Protein AF-A0A6B3GBD1-F1 (afdb_monomer_lite)

Radius of gyration: 19.79 Å; chains: 1; bounding box: 45×41×55 Å

Foldseek 3Di:
DVLVVLLVVLVVLLVVLVCLVVVDDPPPPDVVVVVVVVVVVVVVVVCVVVVVVVCVVDVDCVSVVVVVVVVCVVCVVVCCVVCPCVVVDVVSVVVVVVCCCVVPVVVVVVLVVCVVPDDPVVSLLVVLCVLVVVVVCCCPVVVDDQDPSNVVSSVSNSVSSVSNSVSVVVPPPPPDD

pLDDT: mean 80.44, std 11.52, range [36.53, 94.12]

Structure (mmCIF, N/CA/C/O backbone):
data_AF-A0A6B3GBD1-F1
#
_entry.id   AF-A0A6B3GBD1-F1
#
loop_
_atom_site.group_PDB
_at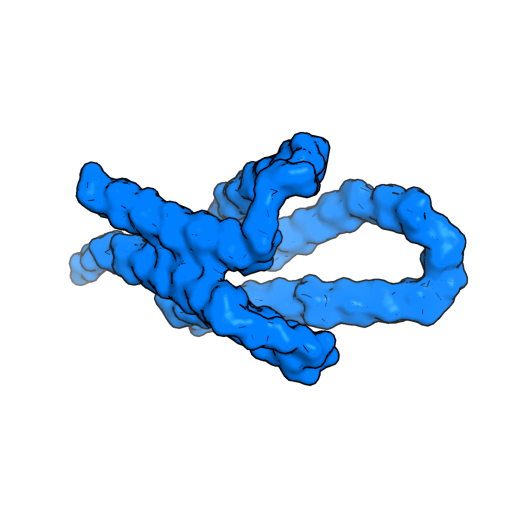om_site.id
_atom_site.type_symbol
_atom_site.label_atom_id
_atom_site.label_alt_id
_atom_site.label_comp_id
_atom_site.label_asym_id
_atom_site.label_entity_id
_atom_site.label_seq_id
_atom_site.pdbx_PDB_ins_code
_atom_site.Cartn_x
_atom_site.Cartn_y
_atom_site.Cartn_z
_atom_site.occupancy
_atom_site.B_iso_or_equiv
_atom_site.auth_seq_id
_atom_site.auth_comp_id
_atom_site.auth_asym_id
_atom_site.auth_atom_id
_atom_site.pdbx_PDB_model_num
ATOM 1 N N . ALA A 1 1 ? -22.304 15.255 13.772 1.00 56.84 1 ALA A N 1
ATOM 2 C CA . ALA A 1 1 ? -21.464 16.266 13.088 1.00 56.84 1 ALA A CA 1
ATOM 3 C C . ALA A 1 1 ? -19.999 16.236 13.551 1.00 56.84 1 ALA A C 1
ATOM 5 O O . ALA A 1 1 ? -19.139 15.974 12.722 1.00 56.84 1 ALA A O 1
ATOM 6 N N . SER A 1 2 ? -19.709 16.398 14.851 1.00 63.97 2 SER A N 1
ATOM 7 C CA . SER A 1 2 ? -18.332 16.495 15.390 1.00 63.97 2 SER A CA 1
ATOM 8 C C . SER A 1 2 ? -17.392 15.326 15.009 1.00 63.97 2 SER A C 1
ATOM 10 O O . SER A 1 2 ? -16.276 15.538 14.545 1.00 63.97 2 SER A O 1
ATOM 12 N N . ARG A 1 3 ? -17.881 14.074 15.038 1.00 66.56 3 ARG A N 1
ATOM 13 C CA . ARG A 1 3 ? -17.099 12.892 14.603 1.00 66.56 3 ARG A CA 1
ATOM 14 C C . ARG A 1 3 ? -16.832 12.823 13.090 1.00 66.56 3 ARG A C 1
ATOM 16 O O . ARG A 1 3 ? -15.906 12.155 12.650 1.00 66.56 3 ARG A O 1
ATOM 23 N N . ARG A 1 4 ? -17.647 13.496 12.274 1.00 74.69 4 ARG A N 1
ATOM 24 C CA . ARG A 1 4 ? -17.427 13.573 10.823 1.00 74.69 4 ARG A CA 1
ATOM 25 C C . ARG A 1 4 ? -16.312 14.577 10.523 1.00 74.69 4 ARG A C 1
ATOM 27 O O . ARG A 1 4 ? -15.468 14.289 9.687 1.00 74.69 4 ARG A O 1
ATOM 34 N N . LEU A 1 5 ? -16.262 15.679 11.280 1.00 81.62 5 LEU A N 1
ATOM 35 C CA . LEU A 1 5 ? -15.181 16.663 11.212 1.00 81.62 5 LEU A CA 1
ATOM 36 C C . LEU A 1 5 ? -13.825 16.072 11.611 1.00 81.62 5 LEU A C 1
ATOM 38 O O . LEU A 1 5 ? -12.859 16.273 10.887 1.00 81.62 5 LEU A O 1
ATOM 42 N N . ILE A 1 6 ? -13.745 15.308 12.710 1.00 85.12 6 ILE A N 1
ATOM 43 C CA . ILE A 1 6 ? -12.456 14.734 13.139 1.00 85.12 6 ILE A CA 1
ATOM 44 C C . ILE A 1 6 ? -11.904 13.729 12.118 1.00 85.12 6 ILE A C 1
ATOM 46 O O . ILE A 1 6 ? -10.704 13.683 11.884 1.00 85.12 6 ILE A O 1
ATOM 50 N N . ASN A 1 7 ? -12.770 12.961 11.451 1.00 81.19 7 ASN A N 1
ATOM 51 C CA . ASN A 1 7 ? -12.334 12.041 10.400 1.00 81.19 7 ASN A CA 1
ATOM 52 C C . ASN A 1 7 ? -11.849 12.788 9.149 1.00 81.19 7 ASN A C 1
ATOM 54 O O . ASN A 1 7 ? -10.884 12.353 8.529 1.00 81.19 7 ASN A O 1
ATOM 58 N N . VAL A 1 8 ? -12.482 13.914 8.801 1.00 86.31 8 VAL A N 1
ATOM 59 C CA . VAL A 1 8 ? -12.011 14.795 7.719 1.00 86.31 8 VAL A CA 1
ATOM 60 C C . VAL A 1 8 ? -10.670 15.428 8.083 1.00 86.31 8 VAL A C 1
ATOM 62 O O . VAL A 1 8 ? -9.788 15.484 7.235 1.00 86.31 8 VAL A O 1
ATOM 65 N N . LEU A 1 9 ? -10.481 15.830 9.343 1.00 89.62 9 LEU A N 1
ATOM 66 C CA . LEU A 1 9 ? -9.206 16.353 9.830 1.00 89.62 9 LEU A CA 1
ATOM 67 C C . LEU A 1 9 ? -8.085 15.316 9.684 1.00 89.62 9 LEU A C 1
ATOM 69 O O . LEU A 1 9 ? -7.036 15.631 9.132 1.00 89.62 9 LEU A O 1
ATOM 73 N N . TRP A 1 10 ? -8.315 14.073 10.121 1.00 88.00 10 TRP A N 1
ATOM 74 C CA . TRP A 1 10 ? -7.325 13.003 9.967 1.00 88.00 10 TRP A CA 1
ATOM 75 C C . TRP A 1 10 ? -7.045 12.673 8.499 1.00 88.00 10 TRP A C 1
ATOM 77 O O . TRP A 1 10 ? -5.888 12.503 8.129 1.00 88.00 10 TRP A O 1
ATOM 87 N N . ALA A 1 11 ? -8.073 12.642 7.648 1.00 85.81 11 ALA A N 1
ATOM 88 C CA . ALA A 1 11 ? -7.887 12.457 6.210 1.00 85.81 11 ALA A CA 1
ATOM 89 C C . ALA A 1 11 ? -7.066 13.599 5.585 1.00 85.81 11 ALA A C 1
ATOM 91 O O . ALA A 1 11 ? -6.177 13.341 4.778 1.00 85.81 11 ALA A O 1
ATOM 92 N N . GLY A 1 12 ? -7.315 14.846 5.997 1.00 90.25 12 GLY A N 1
ATOM 93 C CA . GLY A 1 12 ? -6.535 16.008 5.576 1.00 90.25 12 GLY A CA 1
ATOM 94 C C . GLY A 1 12 ? -5.077 15.926 6.028 1.00 90.25 12 GLY A C 1
ATOM 95 O O . GLY A 1 12 ? -4.179 16.186 5.236 1.00 90.25 12 GLY A O 1
ATOM 96 N N . LEU A 1 13 ? -4.825 15.491 7.264 1.00 89.81 13 LEU A N 1
ATOM 97 C CA . LEU A 1 13 ? -3.468 15.310 7.783 1.00 89.81 13 LEU A CA 1
ATOM 98 C C . LEU A 1 13 ? -2.693 14.237 7.003 1.00 89.81 13 LEU A C 1
ATOM 100 O O . LEU A 1 13 ? -1.536 14.450 6.645 1.00 89.81 13 LEU A O 1
ATOM 104 N N . ALA A 1 14 ? -3.345 13.112 6.695 1.00 86.81 14 ALA A N 1
ATOM 105 C CA . ALA A 1 14 ? -2.762 12.070 5.853 1.00 86.81 14 ALA A CA 1
ATOM 106 C C . ALA A 1 14 ? -2.465 12.592 4.439 1.00 86.81 14 ALA A C 1
ATOM 108 O O . ALA A 1 14 ? -1.386 12.332 3.913 1.00 86.81 14 ALA A O 1
ATOM 109 N N . LEU A 1 15 ? -3.381 13.369 3.850 1.00 87.19 15 LEU A N 1
ATOM 110 C CA . LEU A 1 15 ? -3.182 13.980 2.535 1.00 87.19 15 LEU A CA 1
ATOM 111 C C . LEU A 1 15 ? -1.963 14.908 2.523 1.00 87.19 15 LEU A C 1
ATOM 113 O O . LEU A 1 15 ? -1.156 14.827 1.603 1.00 87.19 15 LEU A O 1
ATOM 117 N N . VAL A 1 16 ? -1.793 15.744 3.551 1.00 88.50 16 VAL A N 1
ATOM 118 C CA . VAL A 1 16 ? -0.612 16.612 3.684 1.00 88.50 16 VAL A CA 1
ATOM 119 C C . VAL A 1 16 ? 0.670 15.781 3.747 1.00 88.50 16 VAL A C 1
ATOM 121 O O . VAL A 1 16 ? 1.617 16.085 3.028 1.00 88.50 16 VAL A O 1
ATOM 124 N N . GLY A 1 17 ? 0.693 14.707 4.543 1.00 85.88 17 GLY A N 1
ATOM 125 C CA . GLY A 1 17 ? 1.838 13.796 4.596 1.00 85.88 17 GLY A CA 1
ATOM 126 C C . GLY A 1 17 ? 2.166 13.177 3.231 1.00 85.88 17 GLY A C 1
ATOM 127 O O . GLY A 1 17 ? 3.316 13.207 2.806 1.00 85.88 17 GLY A O 1
ATOM 128 N N . VAL A 1 18 ? 1.162 12.693 2.495 1.00 86.00 18 VAL A N 1
ATOM 129 C CA . VAL A 1 18 ? 1.353 12.119 1.148 1.00 86.00 18 VAL A CA 1
ATOM 130 C C . VAL A 1 18 ? 1.870 13.159 0.148 1.00 86.00 18 VAL A C 1
ATOM 132 O O . VAL A 1 18 ? 2.756 12.854 -0.646 1.00 86.00 18 VAL A O 1
ATOM 135 N N . VAL A 1 19 ? 1.363 14.393 0.196 1.00 85.44 19 VAL A N 1
ATOM 136 C CA . VAL A 1 19 ? 1.836 15.485 -0.674 1.00 85.44 19 VAL A CA 1
ATOM 137 C C . VAL A 1 19 ? 3.296 15.835 -0.383 1.00 85.44 19 VAL A C 1
ATOM 139 O O . VAL A 1 19 ? 4.059 16.057 -1.320 1.00 85.44 19 VAL A O 1
ATOM 142 N N . LEU A 1 20 ? 3.698 15.847 0.892 1.00 85.00 20 LEU A N 1
ATOM 143 C CA . LEU A 1 20 ? 5.090 16.083 1.284 1.00 85.00 20 LEU A CA 1
ATOM 144 C C . LEU A 1 20 ? 6.025 14.978 0.767 1.00 85.00 20 LEU A C 1
ATOM 146 O O . LEU A 1 20 ? 7.085 15.293 0.234 1.00 85.00 20 LEU A O 1
ATOM 150 N N . LEU A 1 21 ? 5.600 13.712 0.846 1.00 81.88 21 LEU A N 1
ATOM 151 C CA . LEU A 1 21 ? 6.317 12.560 0.275 1.00 81.88 21 LEU A CA 1
ATOM 152 C C . LEU A 1 21 ? 6.475 12.646 -1.252 1.00 81.88 21 LEU A C 1
ATOM 154 O O . LEU A 1 21 ? 7.438 12.128 -1.806 1.00 81.88 21 LEU A O 1
ATOM 158 N N . GLY A 1 22 ? 5.546 13.311 -1.942 1.00 77.69 22 GLY A N 1
ATOM 159 C CA . GLY A 1 22 ? 5.616 13.532 -3.388 1.00 77.69 22 GLY A CA 1
ATOM 160 C C . GLY A 1 22 ? 6.698 14.524 -3.836 1.00 77.69 22 GLY A C 1
ATOM 161 O O . GLY A 1 22 ? 6.860 14.722 -5.037 1.00 77.69 22 GLY A O 1
ATOM 162 N N . GLY A 1 23 ? 7.418 15.170 -2.910 1.00 72.75 23 GLY A N 1
ATOM 163 C CA . GLY A 1 23 ? 8.551 16.054 -3.215 1.00 72.75 23 GLY A CA 1
ATOM 164 C C . GLY A 1 23 ? 8.188 17.478 -3.659 1.00 72.75 23 GLY A C 1
ATOM 165 O O . GLY A 1 23 ? 9.084 18.302 -3.812 1.00 72.75 23 GLY A O 1
ATOM 166 N N . GLY A 1 24 ? 6.895 17.795 -3.798 1.00 63.25 24 GLY A N 1
ATOM 167 C CA . GLY A 1 24 ? 6.394 19.129 -4.142 1.00 63.25 24 GLY A CA 1
ATOM 168 C C . GLY A 1 24 ? 6.623 19.541 -5.606 1.00 63.25 24 GLY A C 1
ATOM 169 O O . GLY A 1 24 ? 7.659 19.274 -6.202 1.00 63.25 24 GLY A O 1
ATOM 170 N N . GLY A 1 25 ? 5.634 20.228 -6.187 1.00 67.19 25 GLY A N 1
ATOM 171 C CA . GLY A 1 25 ? 5.695 20.769 -7.550 1.00 67.19 25 GLY A CA 1
ATOM 172 C C . GLY A 1 25 ? 4.586 20.227 -8.449 1.00 67.19 25 GLY A C 1
ATOM 173 O O . GLY A 1 25 ? 4.611 19.074 -8.870 1.00 67.19 25 GLY A O 1
ATOM 174 N N . PHE A 1 26 ? 3.616 21.082 -8.777 1.00 69.56 26 PHE A N 1
ATOM 175 C CA . PHE A 1 26 ? 2.583 20.768 -9.771 1.00 69.56 26 PHE A CA 1
ATOM 176 C C . PHE A 1 26 ? 3.059 21.022 -11.208 1.00 69.56 26 PHE A C 1
ATOM 178 O O . PHE A 1 26 ? 2.400 20.609 -12.156 1.00 69.56 26 PHE A O 1
ATOM 185 N N . ASP A 1 27 ? 4.233 21.635 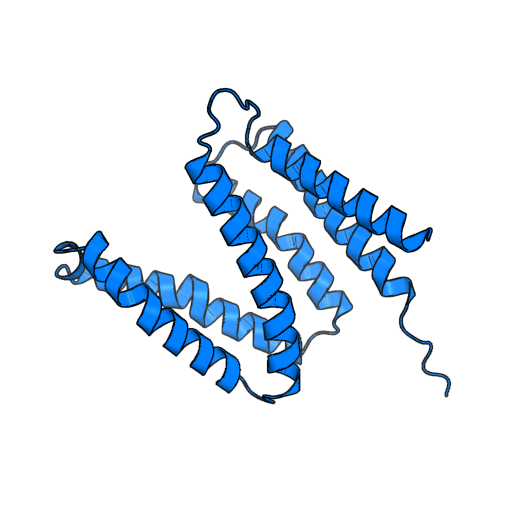-11.374 1.00 72.06 27 ASP A N 1
ATOM 186 C CA . ASP A 1 27 ? 4.789 22.014 -12.678 1.00 72.06 27 ASP A CA 1
ATOM 187 C C . ASP A 1 27 ? 5.169 20.804 -13.548 1.00 72.06 27 ASP A C 1
ATOM 189 O O . ASP A 1 27 ? 5.324 20.924 -14.760 1.00 72.06 27 ASP A O 1
ATOM 193 N N . ARG A 1 28 ? 5.304 19.618 -12.937 1.00 71.62 28 ARG A N 1
ATOM 194 C CA . ARG A 1 28 ? 5.576 18.336 -13.612 1.00 71.62 28 ARG A CA 1
ATOM 195 C C . ARG A 1 28 ? 4.391 17.369 -13.557 1.00 71.62 28 ARG A C 1
ATOM 197 O O . ARG A 1 28 ? 4.567 16.180 -13.820 1.00 71.62 28 ARG A O 1
ATOM 204 N N . LEU A 1 29 ? 3.208 17.849 -13.171 1.00 76.44 29 LEU A N 1
ATOM 205 C CA . LEU A 1 29 ? 2.035 17.001 -13.019 1.00 76.44 29 LEU A CA 1
ATOM 206 C C . LEU A 1 29 ? 1.482 16.629 -14.400 1.00 76.44 29 LEU A C 1
ATOM 208 O O . LEU A 1 29 ? 0.893 17.460 -15.086 1.00 76.44 29 LEU A O 1
ATOM 212 N N . ASP A 1 30 ? 1.658 15.373 -14.798 1.00 85.31 30 ASP A N 1
ATOM 213 C CA . ASP A 1 30 ? 1.005 14.828 -15.985 1.00 85.31 30 ASP A CA 1
ATOM 214 C C . ASP A 1 30 ? -0.488 14.569 -15.687 1.00 85.31 30 ASP A C 1
ATOM 216 O O . ASP A 1 30 ? -0.800 13.747 -14.814 1.00 85.31 30 ASP A O 1
ATOM 220 N N . PRO A 1 31 ? -1.430 15.229 -16.391 1.00 87.00 31 PRO A N 1
ATOM 221 C CA . PRO A 1 31 ? -2.862 15.024 -16.182 1.00 87.00 31 PRO A CA 1
ATOM 222 C C . PRO A 1 31 ? -3.302 13.572 -16.397 1.00 87.00 31 PRO A C 1
ATOM 224 O O . PRO A 1 31 ? -4.239 13.115 -15.738 1.00 87.00 31 PRO A O 1
ATOM 227 N N . VAL A 1 32 ? -2.630 12.835 -17.289 1.00 92.44 32 VAL A N 1
ATOM 228 C CA . VAL A 1 32 ? -2.947 11.427 -17.562 1.00 92.44 32 VAL A CA 1
ATOM 229 C C . VAL A 1 32 ? -2.533 10.556 -16.377 1.00 92.44 32 VAL A C 1
ATOM 231 O O . VAL A 1 32 ? -3.360 9.807 -15.850 1.00 92.44 32 VAL A O 1
ATOM 234 N N . GLY A 1 33 ? -1.300 10.706 -15.886 1.00 88.31 33 GLY A N 1
ATOM 235 C CA . GLY A 1 33 ? -0.846 10.064 -14.650 1.00 88.31 33 GLY A CA 1
ATOM 236 C C . GLY A 1 33 ? -1.725 10.397 -13.438 1.00 88.31 33 GLY A C 1
ATOM 237 O O . GLY A 1 33 ? -2.076 9.502 -12.666 1.00 88.31 33 GLY A O 1
ATOM 238 N N . ALA A 1 34 ? -2.163 11.653 -13.300 1.00 87.69 34 ALA A N 1
ATOM 239 C CA . ALA A 1 34 ? -3.083 12.062 -12.237 1.00 87.69 34 ALA A CA 1
ATOM 240 C C . ALA A 1 34 ? -4.452 11.364 -12.350 1.00 87.69 34 ALA A C 1
ATOM 242 O O . ALA A 1 34 ? -4.984 10.885 -11.345 1.00 87.69 34 ALA A O 1
ATOM 243 N N . ALA A 1 35 ? -5.004 11.244 -13.563 1.00 92.38 35 ALA A N 1
ATOM 244 C CA . ALA A 1 35 ? -6.242 10.503 -13.801 1.00 92.38 35 ALA A CA 1
ATOM 245 C C . ALA A 1 35 ? -6.093 9.012 -13.448 1.00 92.38 35 ALA A C 1
ATOM 247 O O . ALA A 1 35 ? -6.978 8.448 -12.799 1.00 92.38 35 ALA A O 1
ATOM 248 N N . PHE A 1 36 ? -4.961 8.387 -13.792 1.00 91.38 36 PHE A N 1
ATOM 249 C CA . PHE A 1 36 ? -4.664 7.007 -13.394 1.00 91.38 36 PHE A CA 1
ATOM 250 C C . PHE A 1 36 ? -4.523 6.850 -11.878 1.00 91.38 36 PHE A C 1
ATOM 252 O O . PHE A 1 36 ? -5.081 5.905 -11.322 1.00 91.38 36 PHE A O 1
ATOM 259 N N . ALA A 1 37 ? -3.848 7.774 -11.191 1.00 87.56 37 ALA A N 1
ATOM 260 C CA . ALA A 1 37 ? -3.706 7.739 -9.735 1.00 87.56 37 ALA A CA 1
ATOM 261 C C . ALA A 1 37 ? -5.065 7.864 -9.022 1.00 87.56 37 ALA A C 1
ATOM 263 O O . ALA A 1 37 ? -5.363 7.100 -8.099 1.00 87.56 37 ALA A O 1
ATOM 264 N N . LEU A 1 38 ? -5.929 8.775 -9.486 1.00 90.44 38 LEU A N 1
ATOM 265 C CA . LEU A 1 38 ? -7.299 8.911 -8.981 1.00 90.44 38 LEU A CA 1
ATOM 266 C C . LEU A 1 38 ? -8.138 7.659 -9.270 1.00 90.44 38 LEU A C 1
ATOM 268 O O . LEU A 1 38 ? -8.863 7.190 -8.391 1.00 90.44 38 LEU A O 1
ATOM 272 N N . GLY A 1 39 ? -8.011 7.088 -10.471 1.00 94.12 39 GLY A N 1
ATOM 273 C CA . GLY A 1 39 ? -8.664 5.833 -10.846 1.00 94.12 39 GLY A CA 1
ATOM 274 C C . GLY A 1 39 ? -8.221 4.658 -9.973 1.00 94.12 39 GLY A C 1
ATOM 275 O O . GLY A 1 39 ? -9.065 3.906 -9.481 1.00 94.12 39 GLY A O 1
ATOM 276 N N . ALA A 1 40 ? -6.919 4.541 -9.704 1.00 90.56 40 ALA A N 1
ATOM 277 C CA . ALA A 1 40 ? -6.359 3.540 -8.803 1.00 90.56 40 ALA A CA 1
ATOM 278 C C . ALA A 1 40 ? -6.910 3.705 -7.380 1.00 90.56 40 ALA A C 1
ATOM 280 O O . ALA A 1 40 ? -7.376 2.730 -6.792 1.00 90.56 40 ALA A O 1
ATOM 281 N N . GLY A 1 41 ? -6.954 4.935 -6.856 1.00 86.88 41 GLY A N 1
ATOM 282 C CA . GLY A 1 41 ? -7.551 5.231 -5.551 1.00 86.88 41 GLY A CA 1
ATOM 283 C C . GLY A 1 41 ? -9.043 4.881 -5.477 1.00 86.88 41 GLY A C 1
ATOM 284 O O . GLY A 1 41 ? -9.493 4.273 -4.502 1.00 86.88 41 GLY A O 1
ATOM 285 N N . ALA A 1 42 ? -9.811 5.194 -6.524 1.00 91.94 42 ALA A N 1
ATOM 286 C CA . ALA A 1 42 ? -11.227 4.842 -6.614 1.00 91.94 42 ALA A CA 1
ATOM 287 C C . ALA A 1 42 ? -11.444 3.320 -6.659 1.00 91.94 42 ALA A C 1
ATOM 289 O O . ALA A 1 42 ? -12.316 2.803 -5.955 1.00 91.94 42 ALA A O 1
ATOM 290 N N . MET A 1 43 ? -10.629 2.591 -7.430 1.00 92.12 43 MET A N 1
ATOM 291 C CA . MET A 1 43 ? -10.661 1.126 -7.455 1.00 92.12 43 MET A CA 1
ATOM 292 C C . MET A 1 43 ? -10.274 0.520 -6.110 1.00 92.12 43 MET A C 1
ATOM 294 O O . MET A 1 43 ? -10.920 -0.428 -5.671 1.00 92.12 43 MET A O 1
ATOM 298 N N . TRP A 1 44 ? -9.294 1.094 -5.411 1.00 87.56 44 TRP A N 1
ATOM 299 C CA . TRP A 1 44 ? -8.916 0.654 -4.067 1.00 87.56 44 TRP A CA 1
ATOM 300 C C . TRP A 1 44 ? -10.068 0.834 -3.068 1.00 87.56 44 TRP A C 1
ATOM 302 O O . TRP A 1 44 ? -10.392 -0.075 -2.304 1.00 87.56 44 TRP A O 1
ATOM 312 N N . ALA A 1 45 ? -10.756 1.978 -3.109 1.00 83.62 45 ALA A N 1
ATOM 313 C CA . ALA A 1 45 ? -11.936 2.218 -2.280 1.00 83.62 45 ALA A CA 1
ATOM 314 C C . ALA A 1 45 ? -13.079 1.240 -2.607 1.00 83.62 45 ALA A C 1
ATOM 316 O O . ALA A 1 45 ? -13.704 0.687 -1.695 1.00 83.62 45 ALA A O 1
ATOM 317 N N . ALA A 1 46 ? -13.330 0.986 -3.895 1.00 87.00 46 ALA A N 1
ATOM 318 C CA . ALA A 1 46 ? -14.304 -0.008 -4.336 1.00 87.00 46 ALA A CA 1
ATOM 319 C C . ALA A 1 46 ? -13.927 -1.416 -3.845 1.00 87.00 46 ALA A C 1
ATOM 321 O O . ALA A 1 46 ? -14.781 -2.119 -3.301 1.00 87.00 46 ALA A O 1
ATOM 322 N N . TYR A 1 47 ? -12.649 -1.793 -3.954 1.00 82.00 47 TYR A N 1
ATOM 323 C CA . TYR A 1 47 ? -12.108 -3.050 -3.442 1.00 82.00 47 TYR A CA 1
ATOM 324 C C . TYR A 1 47 ? -12.371 -3.209 -1.943 1.00 82.00 47 TYR A C 1
ATOM 326 O O . TYR A 1 47 ? -12.915 -4.238 -1.554 1.00 82.00 47 TYR A O 1
ATOM 334 N N . ILE A 1 48 ? -12.100 -2.199 -1.105 1.00 78.19 48 ILE A N 1
ATOM 335 C CA . ILE A 1 48 ? -12.393 -2.269 0.341 1.00 78.19 48 ILE A CA 1
ATOM 336 C C . ILE A 1 48 ? -13.882 -2.562 0.584 1.00 78.19 48 ILE A C 1
ATOM 338 O O . ILE A 1 48 ? -14.230 -3.447 1.371 1.00 78.19 48 ILE A O 1
ATOM 342 N N . VAL A 1 49 ? -14.777 -1.825 -0.085 1.00 79.88 49 VAL A N 1
ATOM 343 C CA . VAL A 1 49 ? -16.230 -1.958 0.114 1.00 79.88 49 VAL A CA 1
ATOM 344 C C . VAL A 1 49 ? -16.730 -3.324 -0.354 1.00 79.88 49 VAL A C 1
ATOM 346 O O . VAL A 1 49 ? -17.528 -3.957 0.345 1.00 79.88 49 VAL A O 1
ATOM 349 N N . PHE A 1 50 ? -16.282 -3.791 -1.519 1.00 79.56 50 PHE A N 1
ATOM 350 C CA . PHE A 1 50 ? -16.677 -5.093 -2.047 1.00 79.56 50 PHE A CA 1
ATOM 351 C C . PHE A 1 50 ? -16.055 -6.242 -1.255 1.00 79.56 50 PHE A C 1
ATOM 353 O O . PHE A 1 50 ? -16.777 -7.170 -0.903 1.00 79.56 50 PHE A O 1
ATOM 360 N N . SER A 1 51 ? -14.780 -6.151 -0.879 1.00 68.81 51 SER A N 1
ATOM 361 C CA . SER A 1 51 ? -14.088 -7.148 -0.054 1.00 68.81 51 SER A CA 1
ATOM 362 C C . SER A 1 51 ? -14.779 -7.329 1.301 1.00 68.81 51 SER A C 1
ATOM 364 O O . SER A 1 51 ? -15.086 -8.455 1.695 1.00 68.81 51 SER A O 1
ATOM 366 N N . ALA A 1 52 ? -15.191 -6.235 1.956 1.00 70.56 52 ALA A N 1
ATOM 367 C CA . ALA A 1 52 ? -15.975 -6.302 3.191 1.00 70.56 52 ALA A CA 1
ATOM 368 C C . ALA A 1 52 ? -17.341 -7.001 3.014 1.00 70.56 52 ALA A C 1
ATOM 370 O O . ALA A 1 52 ? -17.834 -7.653 3.937 1.00 70.56 52 ALA A O 1
ATOM 371 N N . ARG A 1 53 ? -17.975 -6.884 1.838 1.00 72.88 53 ARG A N 1
ATOM 372 C CA . ARG A 1 53 ? -19.236 -7.585 1.521 1.00 72.88 53 ARG A CA 1
ATOM 373 C C . ARG A 1 53 ? -18.998 -9.064 1.216 1.00 72.88 53 ARG A C 1
ATOM 375 O O . ARG A 1 53 ? -19.754 -9.905 1.702 1.00 72.88 53 ARG A O 1
ATOM 382 N N . THR A 1 54 ? -17.955 -9.376 0.454 1.00 70.75 54 THR A N 1
ATOM 383 C CA . THR A 1 54 ? -17.564 -10.739 0.071 1.00 70.75 54 THR A CA 1
ATOM 384 C C . THR A 1 54 ? -17.116 -11.548 1.289 1.00 70.75 54 THR A C 1
ATOM 386 O O . THR A 1 54 ? -17.578 -12.673 1.463 1.00 70.75 54 THR A O 1
ATOM 389 N N . GLY A 1 55 ? -16.342 -10.957 2.206 1.00 64.50 55 GLY A N 1
ATOM 390 C CA . GLY A 1 55 ? -15.904 -11.609 3.448 1.00 64.50 55 GLY A CA 1
ATOM 391 C C . GLY A 1 55 ? -17.040 -11.979 4.414 1.00 64.50 55 GLY A C 1
ATOM 392 O O . GLY A 1 55 ? -16.871 -12.847 5.261 1.00 64.50 55 GLY A O 1
ATOM 393 N N . ARG A 1 56 ? -18.231 -11.375 4.274 1.00 66.62 56 ARG A N 1
ATOM 394 C CA . ARG A 1 56 ? -19.442 -11.786 5.016 1.00 66.62 56 ARG A CA 1
ATOM 395 C C . ARG A 1 56 ? -20.186 -12.952 4.363 1.00 66.62 56 ARG A C 1
ATOM 397 O O . ARG A 1 56 ? -21.053 -13.540 5.003 1.00 66.62 56 ARG A O 1
ATOM 404 N N . ARG A 1 57 ? -19.914 -13.226 3.085 1.00 68.31 57 ARG A N 1
ATOM 405 C CA . ARG A 1 57 ? -20.642 -14.187 2.243 1.00 68.31 57 ARG A CA 1
ATOM 406 C C . ARG A 1 57 ? -19.845 -15.470 1.997 1.00 68.31 57 ARG A C 1
ATOM 408 O O . ARG A 1 57 ? -20.456 -16.516 1.823 1.00 68.31 57 ARG A O 1
ATOM 415 N N . PHE A 1 58 ? -18.515 -15.391 2.032 1.00 66.19 58 PHE A N 1
ATOM 416 C CA . PHE A 1 58 ? -17.602 -16.526 1.906 1.00 66.19 58 PHE A CA 1
ATOM 417 C C . PHE A 1 58 ? -16.870 -16.767 3.240 1.00 66.19 58 PHE A C 1
ATOM 419 O O . PHE A 1 58 ? -16.095 -15.911 3.661 1.00 66.19 58 PHE A O 1
ATOM 426 N N . PRO A 1 59 ? -17.092 -17.909 3.922 1.00 59.50 59 PRO A N 1
ATOM 427 C CA . PRO A 1 59 ? -16.459 -18.219 5.214 1.00 59.50 59 PRO A CA 1
ATOM 428 C C . PRO A 1 59 ? -14.944 -18.512 5.151 1.00 59.50 59 PRO A C 1
ATOM 430 O O . PRO A 1 59 ? -14.282 -18.590 6.190 1.00 59.50 59 PRO A O 1
ATOM 433 N N . GLN A 1 60 ? -14.399 -18.741 3.952 1.00 64.19 60 GLN A N 1
ATOM 434 C CA . GLN A 1 60 ? -13.054 -19.273 3.700 1.00 64.19 60 GLN A CA 1
ATOM 435 C C . GLN A 1 60 ? -12.287 -18.438 2.659 1.00 64.19 60 GLN A C 1
ATOM 437 O O . GLN A 1 60 ? -12.828 -17.511 2.056 1.00 64.19 60 GLN A O 1
ATOM 442 N N . ALA A 1 61 ? -11.011 -18.785 2.448 1.00 65.19 61 ALA A N 1
ATOM 443 C CA . ALA A 1 61 ? -10.110 -18.139 1.489 1.00 65.19 61 ALA A CA 1
ATOM 444 C C . ALA A 1 61 ? -10.549 -18.284 0.015 1.00 65.19 61 ALA A C 1
ATOM 446 O O . ALA A 1 61 ? -9.949 -17.666 -0.859 1.00 65.19 61 ALA A O 1
ATOM 447 N N . ASP A 1 62 ? -11.611 -19.041 -0.263 1.00 72.06 62 ASP A N 1
ATOM 448 C CA . ASP A 1 62 ? -12.151 -19.290 -1.603 1.00 72.06 62 ASP A CA 1
ATOM 449 C C . ASP A 1 62 ? -12.512 -17.996 -2.344 1.00 72.06 62 ASP A C 1
ATOM 451 O O . ASP A 1 62 ? -12.278 -17.876 -3.545 1.00 72.06 62 ASP A O 1
ATOM 455 N N . GLY A 1 63 ? -13.016 -16.988 -1.619 1.00 73.88 63 GLY A N 1
ATOM 456 C CA . GLY A 1 63 ? -13.299 -15.670 -2.193 1.00 73.88 63 GLY A CA 1
ATOM 457 C C . GLY A 1 63 ? -12.035 -14.941 -2.663 1.00 73.88 63 GLY A C 1
ATOM 458 O O . GLY A 1 63 ? -12.049 -14.308 -3.717 1.00 73.88 63 GLY A O 1
ATOM 459 N N . LEU A 1 64 ? -10.930 -15.070 -1.918 1.00 73.31 64 LEU A N 1
ATOM 460 C CA . LEU A 1 64 ? -9.632 -14.516 -2.311 1.00 73.31 64 LEU A CA 1
ATOM 461 C C . LEU A 1 64 ? -9.033 -15.316 -3.471 1.00 73.31 64 LEU A C 1
ATOM 463 O O . LEU A 1 64 ? -8.552 -14.718 -4.425 1.00 73.31 64 LEU A O 1
ATOM 467 N N . ALA A 1 65 ? -9.107 -16.648 -3.431 1.00 80.81 65 ALA A N 1
ATOM 468 C CA . ALA A 1 65 ? -8.617 -17.503 -4.510 1.00 80.81 65 ALA A CA 1
ATOM 469 C C . ALA A 1 65 ? -9.308 -17.179 -5.845 1.00 80.81 65 ALA A C 1
ATOM 471 O O . ALA A 1 65 ? -8.635 -16.985 -6.856 1.00 80.81 65 ALA A O 1
ATOM 472 N N . LEU A 1 66 ? -10.637 -17.027 -5.842 1.00 83.31 66 LEU A N 1
ATOM 473 C CA . LEU A 1 66 ? -11.387 -16.631 -7.034 1.00 83.31 66 LEU A CA 1
ATOM 474 C C . LEU A 1 66 ? -10.991 -15.228 -7.517 1.00 83.31 66 LEU A C 1
ATOM 476 O O . LEU A 1 66 ? -10.782 -15.032 -8.714 1.00 83.31 66 LEU A O 1
ATOM 480 N N . ALA A 1 67 ? -10.850 -14.265 -6.602 1.00 81.56 67 ALA A N 1
ATOM 481 C CA . ALA A 1 67 ? -10.400 -12.918 -6.947 1.00 81.56 67 ALA A CA 1
ATOM 482 C C . ALA A 1 67 ? -8.998 -12.927 -7.579 1.00 81.56 67 ALA A C 1
ATOM 484 O O . ALA A 1 67 ? -8.778 -12.240 -8.574 1.00 81.56 67 ALA A O 1
ATOM 485 N N . MET A 1 68 ? -8.081 -13.751 -7.063 1.00 83.12 68 MET A N 1
ATOM 486 C CA . MET A 1 68 ? -6.735 -13.925 -7.612 1.00 83.12 68 MET A CA 1
ATOM 487 C C . MET A 1 68 ? -6.756 -14.564 -9.003 1.00 83.12 68 MET A C 1
ATOM 489 O O . MET A 1 68 ? -6.000 -14.134 -9.868 1.00 83.12 68 MET A O 1
ATOM 493 N N . VAL A 1 69 ? -7.639 -15.538 -9.255 1.00 88.38 69 VAL A N 1
ATOM 494 C CA . VAL A 1 69 ? -7.816 -16.125 -10.596 1.00 88.38 69 VAL A CA 1
ATOM 495 C C . VAL A 1 69 ? -8.324 -15.077 -11.581 1.00 88.38 69 VAL A C 1
ATOM 497 O O . VAL A 1 69 ? -7.766 -14.939 -12.666 1.00 88.38 69 VAL A O 1
ATOM 500 N N . VAL A 1 70 ? -9.347 -14.306 -11.206 1.00 89.75 70 VAL A N 1
ATOM 501 C CA . VAL A 1 70 ? -9.874 -13.233 -12.062 1.00 89.75 70 VAL A CA 1
ATOM 502 C C . VAL A 1 70 ? -8.796 -12.179 -12.325 1.00 89.75 70 VAL A C 1
ATOM 504 O O . VAL A 1 70 ? -8.583 -11.800 -13.475 1.00 89.75 70 VAL A O 1
ATOM 507 N N . ALA A 1 71 ? -8.067 -11.750 -11.291 1.00 87.19 71 ALA A N 1
ATOM 508 C CA . ALA A 1 71 ? -6.962 -10.808 -11.432 1.00 87.19 71 ALA A CA 1
ATOM 509 C C . ALA A 1 71 ? -5.868 -11.350 -12.361 1.00 87.19 71 ALA A C 1
ATOM 511 O O . ALA A 1 71 ? -5.415 -10.626 -13.246 1.00 87.19 71 ALA A O 1
ATOM 512 N N . ALA A 1 72 ? -5.483 -12.620 -12.217 1.00 88.38 72 ALA A N 1
ATOM 513 C CA . ALA A 1 72 ? -4.515 -13.274 -13.091 1.00 88.38 72 ALA A CA 1
ATOM 514 C C . ALA A 1 72 ? -5.001 -13.298 -14.544 1.00 88.38 72 ALA A C 1
ATOM 516 O O . ALA A 1 72 ? -4.274 -12.867 -15.427 1.00 88.38 72 ALA A O 1
ATOM 517 N N . VAL A 1 73 ? -6.240 -13.717 -14.811 1.00 93.44 73 VAL A N 1
ATOM 518 C CA . VAL A 1 73 ? -6.787 -13.770 -16.180 1.00 93.44 73 VAL A CA 1
ATOM 519 C C . VAL A 1 73 ? -6.840 -12.385 -16.831 1.00 93.44 73 VAL A C 1
ATOM 521 O O . VAL A 1 73 ? -6.566 -12.264 -18.022 1.00 93.44 73 VAL A O 1
ATOM 524 N N . LEU A 1 74 ? -7.164 -11.341 -16.066 1.00 92.12 74 LEU A N 1
ATOM 525 C CA . LEU A 1 74 ? -7.240 -9.973 -16.584 1.00 92.12 74 LEU A CA 1
ATOM 526 C C . LEU A 1 74 ? -5.859 -9.325 -16.772 1.00 92.12 74 LEU A C 1
ATOM 528 O O . LEU A 1 74 ? -5.670 -8.562 -17.716 1.00 92.12 74 LEU A O 1
ATOM 532 N N . SER A 1 75 ? -4.895 -9.617 -15.894 1.00 87.44 75 SER A N 1
ATOM 533 C CA . SER A 1 75 ? -3.554 -9.007 -15.929 1.00 87.44 75 SER A CA 1
ATOM 534 C C . SER A 1 75 ? -2.551 -9.769 -16.794 1.00 87.44 75 SER A C 1
ATOM 536 O O . SER A 1 75 ? -1.666 -9.150 -17.381 1.00 87.44 75 SER A O 1
ATOM 538 N N . LEU A 1 76 ? -2.690 -11.091 -16.920 1.00 88.88 76 LEU A N 1
ATOM 539 C CA . LEU A 1 76 ? -1.749 -11.944 -17.646 1.00 88.88 76 LEU A CA 1
ATOM 540 C C . LEU A 1 76 ? -1.570 -11.529 -19.118 1.00 88.88 76 LEU A C 1
ATOM 542 O O . LEU A 1 76 ? -0.419 -11.444 -19.544 1.00 88.88 76 LEU A O 1
ATOM 546 N N . PRO A 1 77 ? -2.625 -11.204 -19.898 1.00 90.62 77 PRO A N 1
ATOM 547 C CA . PRO A 1 77 ? -2.454 -10.743 -21.275 1.00 90.62 77 PRO A CA 1
ATOM 548 C C . PRO A 1 77 ? -1.629 -9.457 -21.361 1.00 90.62 77 PRO A C 1
ATOM 550 O O . PRO A 1 77 ? -0.736 -9.359 -22.196 1.00 90.62 77 PRO A O 1
ATOM 553 N N . LEU A 1 78 ? -1.885 -8.499 -20.465 1.00 89.25 78 LEU A N 1
ATOM 554 C CA . LEU A 1 78 ? -1.140 -7.239 -20.401 1.00 89.25 78 LEU A CA 1
ATOM 555 C C . LEU A 1 78 ? 0.331 -7.497 -20.061 1.00 89.25 78 LEU A C 1
ATOM 557 O O . LEU A 1 78 ? 1.216 -6.997 -20.751 1.00 89.25 78 LEU A O 1
ATOM 561 N N . GLY A 1 79 ? 0.587 -8.358 -19.071 1.00 85.19 79 GLY A N 1
ATOM 562 C CA . GLY A 1 79 ? 1.940 -8.758 -18.691 1.00 85.19 79 GLY A CA 1
ATOM 563 C C . GLY A 1 79 ? 2.701 -9.456 -19.821 1.00 85.19 79 GLY A C 1
ATOM 564 O O . GLY A 1 79 ? 3.888 -9.188 -20.005 1.00 85.19 79 GLY A O 1
ATOM 565 N N . ILE A 1 80 ? 2.032 -10.304 -20.613 1.00 88.06 80 ILE A N 1
ATOM 566 C CA . ILE A 1 80 ? 2.626 -10.964 -21.787 1.00 88.06 80 ILE A CA 1
ATOM 567 C C . ILE A 1 80 ? 2.967 -9.943 -22.876 1.00 88.06 80 ILE A C 1
ATOM 569 O O . ILE A 1 80 ? 4.072 -9.987 -23.418 1.00 88.06 80 ILE A O 1
ATOM 573 N N . ILE A 1 81 ? 2.048 -9.021 -23.176 1.00 91.19 81 ILE A N 1
ATOM 574 C CA . ILE A 1 81 ? 2.245 -7.983 -24.198 1.00 91.19 81 ILE A CA 1
ATOM 575 C C . ILE A 1 81 ? 3.416 -7.067 -23.822 1.00 91.19 81 ILE A C 1
ATOM 577 O O . ILE A 1 81 ? 4.262 -6.783 -24.666 1.00 91.19 81 ILE A O 1
ATOM 581 N N . GLU A 1 82 ? 3.492 -6.635 -22.563 1.00 89.31 82 GLU A N 1
ATOM 582 C CA . GLU A 1 82 ? 4.536 -5.720 -22.089 1.00 89.31 82 GLU A CA 1
ATOM 583 C C . GLU A 1 82 ? 5.903 -6.408 -21.935 1.00 89.31 82 GLU A C 1
ATOM 585 O O . GLU A 1 82 ? 6.943 -5.837 -22.270 1.00 89.31 82 GLU A O 1
ATOM 590 N N . SER A 1 83 ? 5.924 -7.656 -21.457 1.00 83.62 83 SER A N 1
ATOM 591 C CA . SER A 1 83 ? 7.175 -8.374 -21.174 1.00 83.62 83 SER A CA 1
ATOM 592 C C . SER A 1 83 ? 7.786 -9.039 -22.413 1.00 83.62 83 SER A C 1
ATOM 594 O O . SER A 1 83 ? 9.011 -9.202 -22.478 1.00 83.62 83 SER A O 1
ATOM 596 N N . GLY A 1 84 ? 6.965 -9.434 -23.392 1.00 85.88 84 GLY A N 1
ATOM 597 C CA . GLY A 1 84 ? 7.397 -10.036 -24.655 1.00 85.88 84 GLY A CA 1
ATOM 598 C C . GLY A 1 84 ? 8.390 -11.192 -24.473 1.00 85.88 84 GLY A C 1
ATOM 599 O O . GLY A 1 84 ? 8.173 -12.114 -23.686 1.00 85.88 84 GLY A O 1
ATOM 600 N N . ALA A 1 85 ? 9.525 -11.121 -25.176 1.00 85.69 85 ALA A N 1
ATOM 601 C CA . ALA A 1 85 ? 10.568 -12.151 -25.150 1.00 85.69 85 ALA A CA 1
ATOM 602 C C . ALA A 1 85 ? 11.257 -12.327 -23.781 1.00 85.69 85 ALA A C 1
ATOM 604 O O . ALA A 1 85 ? 11.919 -13.334 -23.557 1.00 85.69 85 ALA A O 1
ATOM 605 N N . LYS A 1 86 ? 11.100 -11.405 -22.820 1.00 82.75 86 LYS A N 1
ATOM 606 C CA . LYS A 1 86 ? 11.695 -11.576 -21.479 1.00 82.75 86 LYS A CA 1
ATOM 607 C C . LYS A 1 86 ? 11.098 -12.772 -20.730 1.00 82.75 86 LYS A C 1
ATOM 609 O O . LYS A 1 86 ? 11.771 -13.362 -19.891 1.00 82.75 86 LYS A O 1
ATOM 614 N N . LEU A 1 87 ? 9.867 -13.168 -21.062 1.00 81.25 87 LEU A N 1
ATOM 615 C CA . LEU A 1 87 ? 9.199 -14.329 -20.465 1.00 81.25 87 LEU A CA 1
ATOM 616 C C . LEU A 1 87 ? 9.759 -15.672 -20.950 1.00 81.25 87 LEU A C 1
ATOM 618 O O . LEU A 1 87 ? 9.503 -16.692 -20.319 1.00 81.25 87 LEU A O 1
ATOM 622 N N . THR A 1 88 ? 10.539 -15.700 -22.037 1.00 84.38 88 THR A N 1
ATOM 623 C CA . THR A 1 88 ? 11.180 -16.941 -22.501 1.00 84.38 88 THR A CA 1
ATOM 624 C C . THR A 1 88 ? 12.459 -17.257 -21.732 1.00 84.38 88 THR A C 1
ATOM 626 O O . THR A 1 88 ? 13.018 -18.338 -21.899 1.00 84.38 88 THR A O 1
ATOM 629 N N . VAL A 1 89 ? 12.944 -16.327 -20.902 1.00 91.50 89 VAL A N 1
ATOM 630 C CA . VAL A 1 89 ? 14.134 -16.516 -20.073 1.00 91.50 89 VAL A CA 1
ATOM 631 C C . VAL A 1 89 ? 13.723 -17.197 -18.759 1.00 91.50 89 VAL A C 1
ATOM 633 O O . VAL A 1 89 ? 13.008 -16.588 -17.957 1.00 91.50 89 VAL A O 1
ATOM 636 N N . PRO A 1 90 ? 14.190 -18.431 -18.474 1.00 89.88 90 PRO A N 1
ATOM 637 C CA . PRO A 1 90 ? 13.758 -19.172 -17.287 1.00 89.88 90 PRO A CA 1
ATOM 638 C C . PRO A 1 90 ? 14.057 -18.454 -15.968 1.00 89.88 90 PRO A C 1
ATOM 640 O O . PRO A 1 90 ? 13.262 -18.527 -15.035 1.00 89.88 90 PRO A O 1
ATOM 643 N N . SER A 1 91 ? 15.175 -17.723 -15.885 1.00 91.88 91 SER A N 1
ATOM 644 C CA . SER A 1 91 ? 15.536 -16.963 -14.682 1.00 91.88 91 SER A CA 1
ATOM 645 C C . SER A 1 91 ? 14.580 -15.800 -14.415 1.00 91.88 91 SER A C 1
ATOM 647 O O . SER A 1 91 ? 14.243 -15.553 -13.261 1.00 91.88 91 SER A O 1
ATOM 649 N N . THR A 1 92 ? 14.085 -15.121 -15.453 1.00 89.06 92 THR A N 1
ATOM 650 C CA . THR A 1 92 ? 13.091 -14.048 -15.312 1.00 89.06 92 THR A CA 1
ATOM 651 C C . THR A 1 92 ? 11.773 -14.592 -14.775 1.00 89.06 92 THR A C 1
ATOM 653 O O . THR A 1 92 ? 11.208 -14.015 -13.847 1.00 89.06 92 THR A O 1
ATOM 656 N N . VAL A 1 93 ? 11.317 -15.737 -15.292 1.00 89.06 93 VAL A N 1
ATOM 657 C CA . VAL A 1 93 ? 10.108 -16.407 -14.791 1.00 89.06 93 VAL A CA 1
ATOM 658 C C . VAL A 1 93 ? 10.305 -16.890 -13.354 1.00 89.06 93 VAL A C 1
ATOM 660 O O . VAL A 1 93 ? 9.428 -16.685 -12.519 1.00 89.06 93 VAL A O 1
ATOM 663 N N . ALA A 1 94 ? 11.464 -17.472 -13.035 1.00 92.31 94 ALA A N 1
ATOM 664 C CA . ALA A 1 94 ? 11.775 -17.936 -11.685 1.00 92.31 94 ALA A CA 1
ATOM 665 C C . ALA A 1 94 ? 11.811 -16.784 -10.667 1.00 92.31 94 ALA A C 1
ATOM 667 O O . ALA A 1 94 ? 11.226 -16.901 -9.591 1.00 92.31 94 ALA A O 1
ATOM 668 N N . LEU A 1 95 ? 12.438 -15.654 -11.011 1.00 92.06 95 LEU A N 1
ATOM 669 C CA . LEU A 1 95 ? 12.451 -14.458 -10.166 1.00 92.06 95 LEU A CA 1
ATOM 670 C C . LEU A 1 95 ? 11.051 -13.855 -10.023 1.00 92.06 95 LEU A C 1
ATOM 672 O O . LEU A 1 95 ? 10.648 -13.527 -8.911 1.00 92.06 95 LEU A O 1
ATOM 676 N N . GLY A 1 96 ? 10.282 -13.767 -11.112 1.00 89.88 96 GLY A N 1
ATOM 677 C CA . GLY A 1 96 ? 8.891 -13.310 -11.067 1.00 89.88 96 GLY A CA 1
ATOM 678 C C . GLY A 1 96 ? 8.018 -14.193 -10.172 1.00 89.88 96 GLY A C 1
ATOM 679 O O . GLY A 1 96 ? 7.262 -13.681 -9.348 1.00 89.88 96 GLY A O 1
ATOM 680 N N . ALA A 1 97 ? 8.177 -15.515 -10.260 1.00 89.69 97 ALA A N 1
ATOM 681 C CA . ALA A 1 97 ? 7.495 -16.467 -9.388 1.00 89.69 97 ALA A CA 1
ATOM 682 C C . ALA A 1 97 ? 7.923 -16.308 -7.921 1.00 89.69 97 ALA A C 1
ATOM 684 O O . ALA A 1 97 ? 7.069 -16.286 -7.036 1.00 89.69 97 ALA A O 1
ATOM 685 N N . ALA A 1 98 ? 9.222 -16.137 -7.655 1.00 93.06 98 ALA A N 1
ATOM 686 C CA . ALA A 1 98 ? 9.725 -15.880 -6.308 1.00 93.06 98 ALA A CA 1
ATOM 687 C C . ALA A 1 98 ? 9.130 -14.588 -5.725 1.00 93.06 98 ALA A C 1
ATOM 689 O O . ALA A 1 98 ? 8.629 -14.601 -4.602 1.00 93.06 98 ALA A O 1
ATOM 690 N N . VAL A 1 99 ? 9.100 -13.500 -6.501 1.00 91.31 99 VAL A N 1
ATOM 691 C CA . VAL A 1 99 ? 8.466 -12.237 -6.099 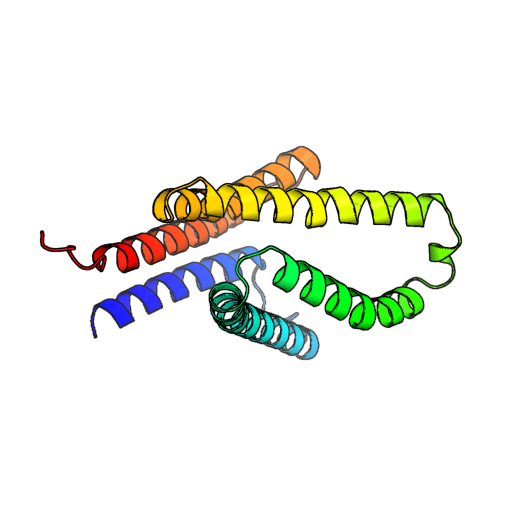1.00 91.31 99 VAL A CA 1
ATOM 692 C C . VAL A 1 99 ? 6.973 -12.441 -5.842 1.00 91.31 99 VAL A C 1
ATOM 694 O O . VAL A 1 99 ? 6.484 -11.998 -4.807 1.00 91.31 99 VAL A O 1
ATOM 697 N N . ALA A 1 100 ? 6.245 -13.151 -6.705 1.00 88.38 100 ALA A N 1
ATOM 698 C CA . ALA A 1 100 ? 4.814 -13.399 -6.516 1.00 88.38 100 ALA A CA 1
ATOM 699 C C . ALA A 1 100 ? 4.524 -14.199 -5.231 1.00 88.38 100 ALA A C 1
ATOM 701 O O . ALA A 1 100 ? 3.608 -13.868 -4.471 1.00 88.38 100 ALA A O 1
ATOM 702 N N . VAL A 1 101 ? 5.334 -15.221 -4.943 1.00 90.19 101 VAL A N 1
ATOM 703 C CA . VAL A 1 101 ? 5.191 -16.033 -3.728 1.00 90.19 101 VAL A CA 1
ATOM 704 C C . VAL A 1 101 ? 5.529 -15.218 -2.480 1.00 90.19 101 VAL A C 1
ATOM 706 O O . VAL A 1 101 ? 4.744 -15.206 -1.532 1.00 90.19 101 VAL A O 1
ATOM 709 N N . LEU A 1 102 ? 6.666 -14.520 -2.483 1.00 91.69 102 LEU A N 1
ATOM 710 C CA . LEU A 1 102 ? 7.172 -13.798 -1.314 1.00 91.69 102 LEU A CA 1
ATOM 711 C C . LEU A 1 102 ? 6.402 -12.505 -1.016 1.00 91.69 102 LEU A C 1
ATOM 713 O O . LEU A 1 102 ? 6.291 -12.142 0.150 1.00 91.69 102 LEU A O 1
ATOM 717 N N . SER A 1 103 ? 5.867 -11.820 -2.032 1.00 87.94 103 SER A N 1
ATOM 718 C CA . SER A 1 103 ? 5.183 -10.524 -1.864 1.00 87.94 103 SER A CA 1
ATOM 719 C C . SER A 1 103 ? 3.659 -10.619 -1.790 1.00 87.94 103 SER A C 1
ATOM 721 O O . SER A 1 103 ? 3.032 -9.743 -1.206 1.00 87.94 103 SER A O 1
ATOM 723 N N . SER A 1 104 ? 3.050 -11.660 -2.369 1.00 85.75 104 SER A N 1
ATOM 724 C CA . SER A 1 104 ? 1.587 -11.782 -2.431 1.00 85.75 104 SER A CA 1
ATOM 725 C C . SER A 1 104 ? 1.091 -13.017 -1.689 1.00 85.75 104 SER A C 1
ATOM 727 O O . SER A 1 104 ? 0.383 -12.893 -0.693 1.00 85.75 104 SER A O 1
ATOM 729 N N . VAL A 1 105 ? 1.487 -14.221 -2.119 1.00 84.38 105 VAL A N 1
ATOM 730 C CA . VAL A 1 105 ? 0.930 -15.471 -1.565 1.00 84.38 105 VAL A CA 1
ATOM 731 C C . VAL A 1 105 ? 1.229 -15.601 -0.074 1.00 84.38 105 VAL A C 1
ATOM 733 O O . VAL A 1 105 ? 0.312 -15.807 0.727 1.00 84.38 105 VAL A O 1
ATOM 736 N N . LEU A 1 106 ? 2.500 -15.469 0.307 1.00 87.00 106 LEU A N 1
ATOM 737 C CA . LEU A 1 106 ? 2.915 -15.597 1.697 1.00 87.00 106 LEU A CA 1
ATOM 738 C C . LEU A 1 106 ? 2.322 -14.468 2.567 1.00 87.00 106 LEU A C 1
ATOM 740 O O . LEU A 1 106 ? 1.681 -14.807 3.567 1.00 87.00 106 LEU A O 1
ATOM 744 N N . PRO A 1 107 ? 2.421 -13.172 2.198 1.00 86.44 107 PRO A N 1
ATOM 745 C CA . PRO A 1 107 ? 1.851 -12.088 2.995 1.00 86.44 107 PRO A CA 1
ATOM 746 C C . PRO A 1 107 ? 0.336 -12.182 3.155 1.00 86.44 107 PRO A C 1
ATOM 748 O O . PRO A 1 107 ? -0.133 -12.124 4.287 1.00 86.44 107 PRO A O 1
ATOM 751 N N . TYR A 1 108 ? -0.429 -12.440 2.087 1.00 81.88 108 TYR A N 1
ATOM 752 C CA . TYR A 1 108 ? -1.887 -12.576 2.202 1.00 81.88 108 TYR A CA 1
ATOM 753 C C . TYR A 1 108 ? -2.294 -13.768 3.068 1.00 81.88 108 TYR A C 1
ATOM 755 O O . TYR A 1 108 ? -3.256 -13.690 3.834 1.00 81.88 108 TYR A O 1
ATOM 763 N N . THR A 1 109 ? -1.552 -14.876 2.998 1.00 79.62 109 THR A N 1
ATOM 764 C CA . THR A 1 109 ? -1.822 -16.037 3.855 1.00 79.62 109 THR A CA 1
ATOM 765 C C . THR A 1 109 ? -1.572 -15.700 5.326 1.00 79.62 109 THR A C 1
ATOM 767 O O . THR A 1 109 ? -2.405 -16.014 6.182 1.00 79.62 109 THR A O 1
ATOM 770 N N . LEU A 1 110 ? -0.453 -15.035 5.631 1.00 84.50 110 LEU A N 1
ATOM 771 C CA . LEU A 1 110 ? -0.133 -14.570 6.983 1.00 84.50 110 LEU A CA 1
ATOM 772 C C . LEU A 1 110 ? -1.160 -13.549 7.487 1.00 84.50 110 LEU A C 1
ATOM 774 O O . LEU A 1 110 ? -1.607 -13.658 8.628 1.00 84.50 110 LEU A O 1
ATOM 778 N N . GLU A 1 111 ? -1.579 -12.612 6.640 1.00 82.00 111 GLU A N 1
ATOM 779 C CA . GLU A 1 111 ? -2.581 -11.593 6.955 1.00 82.00 111 GLU A CA 1
ATOM 780 C C . GLU A 1 111 ? -3.933 -12.229 7.306 1.00 82.00 111 GLU A C 1
ATOM 782 O O . GLU A 1 111 ? -4.511 -11.933 8.354 1.00 82.00 111 GLU A O 1
ATOM 787 N N . LEU A 1 112 ? -4.406 -13.184 6.498 1.00 76.19 112 LEU A N 1
ATOM 788 C CA . LEU A 1 112 ? -5.635 -13.929 6.781 1.00 76.19 112 LEU A CA 1
ATOM 789 C C . LEU A 1 112 ? -5.538 -14.732 8.084 1.00 76.19 112 LEU A C 1
ATOM 791 O O . LEU A 1 112 ? -6.510 -14.813 8.841 1.00 76.19 112 LEU A O 1
ATOM 795 N N . MET A 1 113 ? -4.379 -15.329 8.374 1.00 77.44 113 MET A N 1
ATOM 796 C CA . MET A 1 113 ? -4.155 -16.012 9.651 1.00 77.44 113 MET A CA 1
ATOM 797 C C . MET A 1 113 ? -4.139 -15.033 10.830 1.00 77.44 113 MET A C 1
ATOM 799 O O . MET A 1 113 ? -4.714 -15.343 11.876 1.00 77.44 113 MET A O 1
ATOM 803 N N . ALA A 1 114 ? -3.531 -13.857 10.668 1.00 79.06 114 ALA A N 1
ATOM 804 C CA . ALA A 1 114 ? -3.486 -12.810 11.681 1.00 79.06 114 ALA A CA 1
ATOM 805 C C . ALA A 1 114 ? -4.891 -12.276 11.990 1.00 79.06 114 ALA A C 1
ATOM 807 O O . ALA A 1 114 ? -5.277 -12.239 13.158 1.00 79.06 114 ALA A O 1
ATOM 808 N N . LEU A 1 115 ? -5.697 -11.980 10.965 1.00 73.62 115 LEU A N 1
ATOM 809 C CA . LEU A 1 115 ? -7.099 -11.565 11.106 1.00 73.62 115 LEU A CA 1
ATOM 810 C C . LEU A 1 115 ? -7.950 -12.581 11.877 1.00 73.62 115 LEU A C 1
ATOM 812 O O . LEU A 1 115 ? -8.876 -12.204 12.592 1.00 73.62 115 LEU A O 1
ATOM 816 N N . ARG A 1 116 ? -7.642 -13.874 11.743 1.00 74.38 116 ARG A N 1
ATOM 817 C CA . ARG A 1 116 ? -8.361 -14.954 12.433 1.00 74.38 116 ARG A CA 1
ATOM 818 C C . ARG A 1 116 ? -7.925 -15.159 13.882 1.00 74.38 116 ARG A C 1
ATOM 820 O O . ARG A 1 116 ? -8.686 -15.740 14.649 1.00 74.38 116 ARG A O 1
ATOM 827 N N . ARG A 1 117 ? -6.708 -14.746 14.247 1.00 75.25 117 ARG A N 1
ATOM 828 C CA . ARG A 1 117 ? -6.105 -15.018 15.565 1.00 75.25 117 ARG A CA 1
ATOM 829 C C . ARG A 1 117 ? -6.017 -13.787 16.465 1.00 75.25 117 ARG A C 1
ATOM 831 O O . ARG A 1 117 ? -5.994 -13.943 17.682 1.00 75.25 117 ARG A O 1
ATOM 838 N N . LEU A 1 118 ? -5.947 -12.586 15.894 1.00 75.94 118 LEU A N 1
ATOM 839 C CA . LEU A 1 118 ? -5.755 -11.344 16.637 1.00 75.94 118 LEU A CA 1
ATOM 840 C C . LEU A 1 118 ? -7.072 -10.576 16.815 1.00 75.94 118 LEU A C 1
ATOM 842 O O . LEU A 1 118 ? -7.882 -10.502 15.890 1.00 75.94 118 LEU A O 1
ATOM 846 N N . PRO A 1 119 ? -7.273 -9.917 17.970 1.00 76.69 119 PRO A N 1
ATOM 847 C CA . PRO A 1 119 ? -8.330 -8.928 18.124 1.00 76.69 119 PRO A CA 1
ATOM 848 C C . PRO A 1 119 ? -8.178 -7.787 17.105 1.00 76.69 119 PRO A C 1
ATOM 850 O O . PRO A 1 119 ? -7.075 -7.280 16.889 1.00 76.69 119 PRO A O 1
ATOM 853 N N . ALA A 1 120 ? -9.296 -7.323 16.535 1.00 71.19 120 ALA A N 1
ATOM 854 C CA . ALA A 1 120 ? -9.315 -6.260 15.523 1.00 71.19 120 ALA A CA 1
ATOM 855 C C . ALA A 1 120 ? -8.531 -4.979 15.903 1.00 71.19 120 ALA A C 1
ATOM 857 O O . ALA A 1 120 ? -7.864 -4.427 15.027 1.00 71.19 120 ALA A O 1
ATOM 858 N N . PRO A 1 121 ? -8.531 -4.503 17.169 1.00 70.88 121 PRO A N 1
ATOM 859 C CA . PRO A 1 121 ? -7.720 -3.349 17.557 1.00 70.88 121 PRO A CA 1
ATOM 860 C C . PRO A 1 121 ? -6.212 -3.601 17.441 1.00 70.88 121 PRO A C 1
ATOM 862 O O . PRO A 1 121 ? -5.485 -2.718 16.998 1.00 70.88 121 PRO A O 1
ATOM 865 N N . THR A 1 122 ? -5.742 -4.799 17.800 1.00 75.69 122 THR A N 1
ATOM 866 C CA . THR A 1 122 ? -4.323 -5.174 17.710 1.00 75.69 122 THR A CA 1
ATOM 867 C C . THR A 1 122 ? -3.881 -5.255 16.255 1.00 75.69 122 THR A C 1
ATOM 869 O O . THR A 1 122 ? -2.850 -4.691 15.898 1.00 75.69 122 THR A O 1
ATOM 872 N N . PHE A 1 123 ? -4.698 -5.881 15.403 1.00 75.81 123 PHE A N 1
ATOM 873 C CA . PHE A 1 123 ? -4.443 -5.936 13.964 1.00 75.81 123 PHE A CA 1
ATOM 874 C C . PHE A 1 123 ? -4.374 -4.527 13.355 1.00 75.81 123 PHE A C 1
ATOM 876 O O . PHE A 1 123 ? -3.413 -4.201 12.668 1.00 75.81 123 PHE A O 1
ATOM 883 N N . ALA A 1 124 ? -5.324 -3.647 13.689 1.00 71.75 124 ALA A N 1
ATOM 884 C CA . ALA A 1 124 ? -5.333 -2.269 13.199 1.00 71.75 124 ALA A CA 1
ATOM 885 C C . ALA A 1 124 ? -4.083 -1.466 13.611 1.00 71.75 124 ALA A C 1
ATOM 887 O O . ALA A 1 124 ? -3.604 -0.639 12.836 1.00 71.75 124 ALA A O 1
ATOM 888 N N . VAL A 1 125 ? -3.539 -1.709 14.809 1.00 76.25 125 VAL A N 1
ATOM 889 C CA . VAL A 1 125 ? -2.271 -1.097 15.241 1.00 76.25 125 VAL A CA 1
ATOM 890 C C . VAL A 1 125 ? -1.097 -1.634 14.420 1.00 76.25 125 VAL A C 1
ATOM 892 O O . VAL A 1 125 ? -0.274 -0.832 13.984 1.00 76.25 125 VAL A O 1
ATOM 895 N N . MET A 1 126 ? -1.036 -2.943 14.146 1.00 79.38 126 MET A N 1
ATOM 896 C CA . MET A 1 126 ? 0.019 -3.511 13.293 1.00 79.38 126 MET A CA 1
ATOM 897 C C . MET A 1 126 ? -0.023 -2.944 11.870 1.00 79.38 126 MET A C 1
ATOM 899 O O . MET A 1 126 ? 1.012 -2.514 11.374 1.00 79.38 126 MET A O 1
ATOM 903 N N . MET A 1 127 ? -1.210 -2.831 11.263 1.00 80.25 127 MET A N 1
ATOM 904 C CA . MET A 1 127 ? -1.364 -2.220 9.933 1.00 80.25 127 MET A CA 1
ATOM 905 C C . MET A 1 127 ? -0.907 -0.751 9.922 1.00 80.25 127 MET A C 1
ATOM 907 O O . MET A 1 127 ? -0.318 -0.278 8.959 1.00 80.25 127 MET A O 1
ATOM 911 N N . SER A 1 128 ? -1.109 -0.007 11.019 1.00 77.94 128 SER A N 1
ATOM 912 C CA . SER A 1 128 ? -0.646 1.389 11.100 1.00 77.94 128 SER A CA 1
ATOM 913 C C . SER A 1 128 ? 0.880 1.550 11.152 1.00 77.94 128 SER A C 1
ATOM 915 O O . SER A 1 128 ? 1.374 2.656 10.937 1.00 77.94 128 SER A O 1
ATOM 917 N N . LEU A 1 129 ? 1.623 0.470 11.428 1.00 80.50 129 LEU A N 1
ATOM 918 C CA . LEU A 1 129 ? 3.088 0.456 11.425 1.00 80.50 129 LEU A CA 1
ATOM 919 C C . LEU A 1 129 ? 3.681 0.167 10.041 1.00 80.50 129 LEU A C 1
ATOM 921 O O . LEU A 1 129 ? 4.880 0.375 9.858 1.00 80.50 129 LEU A O 1
ATOM 925 N N . GLU A 1 130 ? 2.878 -0.259 9.063 1.00 83.12 130 GLU A N 1
ATOM 926 C CA . GLU A 1 130 ? 3.352 -0.556 7.705 1.00 83.12 130 GLU A CA 1
ATOM 927 C C . GLU A 1 130 ? 4.170 0.582 7.077 1.00 83.12 130 GLU A C 1
ATOM 929 O O . GLU A 1 130 ? 5.254 0.289 6.572 1.00 83.12 130 GLU A O 1
ATOM 934 N N . PRO A 1 131 ? 3.767 1.871 7.157 1.00 81.44 131 PRO A N 1
ATOM 935 C CA . PRO A 1 131 ? 4.551 2.955 6.566 1.00 81.44 131 PRO A CA 1
ATOM 936 C C . PRO A 1 131 ? 5.948 3.086 7.186 1.00 81.44 131 PRO A C 1
ATOM 938 O O . PRO A 1 131 ? 6.912 3.367 6.478 1.00 81.44 131 PRO A O 1
ATOM 941 N N . ALA A 1 132 ? 6.076 2.850 8.497 1.00 84.38 132 ALA A N 1
ATOM 942 C CA . ALA A 1 132 ? 7.364 2.895 9.188 1.00 84.38 132 ALA A CA 1
ATOM 943 C C . ALA A 1 132 ? 8.267 1.729 8.768 1.00 84.38 132 ALA A C 1
ATOM 945 O O . ALA A 1 132 ? 9.455 1.928 8.521 1.00 84.38 132 ALA A O 1
ATOM 946 N N . ILE A 1 133 ? 7.701 0.523 8.659 1.00 86.56 133 ILE A N 1
ATOM 947 C CA . ILE A 1 133 ? 8.440 -0.669 8.226 1.00 86.56 133 ILE A CA 1
ATOM 948 C C . ILE A 1 133 ? 8.875 -0.517 6.766 1.00 86.56 133 ILE A C 1
ATOM 950 O O . ILE A 1 133 ? 10.029 -0.794 6.451 1.00 86.56 133 ILE A O 1
ATOM 954 N N . ALA A 1 134 ? 7.990 -0.033 5.892 1.00 86.44 134 ALA A N 1
ATOM 955 C CA . ALA A 1 134 ? 8.293 0.211 4.485 1.00 86.44 134 ALA A CA 1
ATOM 956 C C . ALA A 1 134 ? 9.428 1.232 4.318 1.00 86.44 134 ALA A C 1
ATOM 958 O O . ALA A 1 134 ? 10.379 0.974 3.583 1.00 86.44 134 ALA A O 1
ATOM 959 N N . ALA A 1 135 ? 9.376 2.350 5.048 1.00 84.62 135 ALA A N 1
ATOM 960 C CA . ALA A 1 135 ? 10.437 3.353 5.030 1.00 84.62 135 ALA A CA 1
ATOM 961 C C . ALA A 1 135 ? 11.766 2.812 5.582 1.00 84.62 135 ALA A C 1
ATOM 963 O O . ALA A 1 135 ? 12.819 3.040 4.991 1.00 84.62 135 ALA A O 1
ATOM 964 N N . GLY A 1 136 ? 11.723 2.051 6.681 1.00 85.38 136 GLY A N 1
ATOM 965 C CA . GLY A 1 136 ? 12.909 1.412 7.253 1.00 85.38 136 GLY A CA 1
ATOM 966 C C . GLY A 1 136 ? 13.535 0.383 6.310 1.00 85.38 136 GLY A C 1
ATOM 967 O O . GLY A 1 136 ? 14.753 0.348 6.161 1.00 85.38 136 GLY A O 1
ATOM 968 N N . ALA A 1 137 ? 12.717 -0.413 5.622 1.00 87.31 137 ALA A N 1
ATOM 969 C CA . ALA A 1 137 ? 13.182 -1.335 4.593 1.00 87.31 137 ALA A CA 1
ATOM 970 C C . ALA A 1 137 ? 13.787 -0.588 3.393 1.00 87.31 137 ALA A C 1
ATOM 972 O O . ALA A 1 137 ? 14.841 -0.987 2.910 1.00 87.31 137 ALA A O 1
ATOM 973 N N . GLY A 1 138 ? 13.181 0.519 2.948 1.00 86.06 138 GLY A N 1
ATOM 974 C CA . GLY A 1 138 ? 13.748 1.383 1.906 1.00 86.06 138 GLY A CA 1
ATOM 975 C C . GLY A 1 138 ? 15.120 1.947 2.288 1.00 86.06 138 GLY A C 1
ATOM 976 O O . GLY A 1 138 ? 16.057 1.879 1.498 1.00 86.06 138 GLY A O 1
ATOM 977 N N . PHE A 1 139 ? 15.273 2.414 3.527 1.00 86.12 139 PHE A N 1
ATOM 978 C CA . PHE A 1 139 ? 16.558 2.887 4.044 1.00 86.12 139 PHE A CA 1
ATOM 979 C C . PHE A 1 139 ? 17.600 1.760 4.128 1.00 86.12 139 PHE A C 1
ATOM 981 O O . PHE A 1 139 ? 18.702 1.906 3.618 1.00 86.12 139 PHE A O 1
ATOM 988 N N . LEU A 1 140 ? 17.258 0.617 4.735 1.00 88.94 140 LEU A N 1
ATOM 989 C CA . LEU A 1 140 ? 18.223 -0.457 5.011 1.00 88.94 140 LEU A CA 1
ATOM 990 C C . LEU A 1 140 ? 18.574 -1.316 3.789 1.00 88.94 140 LEU A C 1
ATOM 992 O O . LEU A 1 140 ? 19.688 -1.824 3.706 1.00 88.94 140 LEU A O 1
ATOM 996 N N . ILE A 1 141 ? 17.616 -1.543 2.887 1.00 90.06 141 ILE A N 1
ATOM 997 C CA . ILE A 1 141 ? 17.763 -2.473 1.756 1.00 90.06 141 ILE A CA 1
ATOM 998 C C . ILE A 1 141 ? 18.092 -1.716 0.465 1.00 90.06 141 ILE A C 1
ATOM 1000 O O . ILE A 1 141 ? 18.862 -2.223 -0.348 1.00 90.06 141 ILE A O 1
ATOM 1004 N N . LEU A 1 142 ? 17.510 -0.527 0.259 1.00 85.94 142 LEU A N 1
ATOM 1005 C CA . LEU A 1 142 ? 17.700 0.276 -0.958 1.00 85.94 142 LEU A CA 1
ATOM 1006 C C . LEU A 1 142 ? 18.660 1.468 -0.760 1.00 85.94 142 LEU A C 1
ATOM 1008 O O . LEU A 1 142 ? 18.862 2.218 -1.712 1.00 85.94 142 LEU A O 1
ATOM 1012 N N . ASP A 1 143 ? 19.238 1.647 0.435 1.00 82.31 143 ASP A N 1
ATOM 1013 C CA . ASP A 1 143 ? 20.143 2.759 0.794 1.00 82.31 143 ASP A CA 1
ATOM 1014 C C . ASP A 1 143 ? 19.530 4.150 0.520 1.00 82.31 143 ASP A C 1
ATOM 1016 O O . ASP A 1 143 ? 20.195 5.110 0.127 1.00 82.31 143 ASP A O 1
ATOM 1020 N N . GLN A 1 144 ? 18.206 4.264 0.682 1.00 82.62 144 GLN A N 1
ATOM 1021 C CA . GLN A 1 144 ? 17.486 5.514 0.446 1.00 82.62 144 GLN A CA 1
ATOM 1022 C C . GLN A 1 144 ? 17.713 6.486 1.601 1.00 82.62 144 GLN A C 1
ATOM 1024 O O . GLN A 1 144 ? 17.244 6.249 2.712 1.00 82.62 144 GLN A O 1
ATOM 1029 N N . ALA A 1 145 ? 18.373 7.615 1.336 1.00 77.94 145 ALA A N 1
ATOM 1030 C CA . ALA A 1 145 ? 18.530 8.682 2.317 1.00 77.94 145 ALA A CA 1
ATOM 1031 C C . ALA A 1 145 ? 17.160 9.274 2.692 1.00 77.94 145 ALA A C 1
ATOM 1033 O O . ALA A 1 145 ? 16.556 10.015 1.918 1.00 77.94 145 ALA A O 1
ATOM 1034 N N . LEU A 1 146 ? 16.679 8.955 3.895 1.00 78.38 146 LEU A N 1
ATOM 1035 C CA . LEU A 1 146 ? 15.461 9.540 4.449 1.00 78.38 146 LEU A CA 1
ATOM 1036 C C . LEU A 1 146 ? 15.739 10.994 4.825 1.00 78.38 146 LEU A C 1
ATOM 1038 O O . LEU A 1 146 ? 16.475 11.271 5.777 1.00 78.38 146 LEU A O 1
ATOM 1042 N N . SER A 1 147 ? 15.150 11.931 4.086 1.00 84.94 147 SER A N 1
ATOM 1043 C CA . SER A 1 147 ? 15.228 13.337 4.463 1.00 84.94 147 SER A CA 1
ATOM 1044 C C . SER A 1 147 ? 14.382 13.605 5.714 1.00 84.94 147 SER A C 1
ATOM 1046 O O . SER A 1 147 ? 13.439 12.875 6.038 1.00 84.94 147 SER A O 1
ATOM 1048 N N . THR A 1 148 ? 14.669 14.704 6.413 1.00 85.50 148 THR A N 1
ATOM 1049 C CA . THR A 1 148 ? 13.834 15.166 7.534 1.00 85.50 148 THR A CA 1
ATOM 1050 C C . THR A 1 148 ? 12.380 15.394 7.101 1.00 85.50 148 THR A C 1
ATOM 1052 O O . THR A 1 148 ? 11.455 15.178 7.885 1.00 85.50 148 THR A O 1
ATOM 1055 N N . THR A 1 149 ? 12.167 15.792 5.842 1.00 85.81 149 THR A N 1
ATOM 1056 C CA . THR A 1 149 ? 10.839 15.982 5.246 1.00 85.81 149 THR A CA 1
ATOM 1057 C C . THR A 1 149 ? 10.105 14.650 5.085 1.00 85.81 149 THR A C 1
ATOM 1059 O O . THR A 1 149 ? 8.932 14.569 5.449 1.00 85.81 149 THR A O 1
ATOM 1062 N N . ASP A 1 150 ? 10.786 13.595 4.630 1.00 85.88 150 ASP A N 1
ATOM 1063 C CA . ASP A 1 150 ? 10.191 12.258 4.478 1.00 85.88 150 ASP A CA 1
ATOM 1064 C C . ASP A 1 150 ? 9.811 11.668 5.836 1.00 85.88 150 ASP A C 1
ATOM 1066 O O . ASP A 1 150 ? 8.713 11.140 6.012 1.00 85.88 150 ASP A O 1
ATOM 1070 N N . ALA A 1 151 ? 10.680 11.834 6.837 1.00 86.62 151 ALA A N 1
ATOM 1071 C CA . ALA A 1 151 ? 10.395 11.411 8.204 1.00 86.62 151 ALA A CA 1
ATOM 1072 C C . ALA A 1 151 ? 9.153 12.122 8.776 1.00 86.62 151 ALA A C 1
ATOM 1074 O O . ALA A 1 151 ? 8.290 11.479 9.383 1.00 86.62 151 ALA A O 1
ATOM 1075 N N . LEU A 1 152 ? 9.025 13.435 8.548 1.00 88.81 152 LEU A N 1
ATOM 1076 C CA . LEU A 1 152 ? 7.850 14.206 8.960 1.00 88.81 152 LEU A CA 1
ATOM 1077 C C . LEU A 1 152 ? 6.586 13.747 8.220 1.00 88.81 152 LEU A C 1
ATOM 1079 O O . LEU A 1 152 ? 5.538 13.566 8.843 1.00 88.81 152 LEU A O 1
ATOM 1083 N N . ALA A 1 153 ? 6.682 13.529 6.910 1.00 86.88 153 ALA A N 1
ATOM 1084 C CA . ALA A 1 153 ? 5.587 13.045 6.080 1.00 86.88 153 ALA A CA 1
ATOM 1085 C C . ALA A 1 153 ? 5.061 11.685 6.568 1.00 86.88 153 ALA A C 1
ATOM 1087 O O . ALA A 1 153 ? 3.856 11.521 6.782 1.00 86.88 153 ALA A O 1
ATOM 1088 N N . ILE A 1 154 ? 5.964 10.740 6.842 1.00 86.44 154 ILE A N 1
ATOM 1089 C CA . ILE A 1 154 ? 5.630 9.425 7.401 1.00 86.44 154 ILE A CA 1
ATOM 1090 C C . ILE A 1 154 ? 4.972 9.575 8.780 1.00 86.44 154 ILE A C 1
ATOM 1092 O O . ILE A 1 154 ? 3.930 8.966 9.035 1.00 86.44 154 ILE A O 1
ATOM 1096 N N . ALA A 1 155 ? 5.520 10.421 9.658 1.00 87.31 155 ALA A N 1
ATOM 1097 C CA . ALA A 1 155 ? 4.953 10.665 10.985 1.00 87.31 155 ALA A CA 1
ATOM 1098 C C . ALA A 1 155 ? 3.523 11.234 10.918 1.00 87.31 155 ALA A C 1
ATOM 1100 O O . ALA A 1 155 ? 2.659 10.812 11.692 1.00 87.31 155 ALA A O 1
ATOM 1101 N N . LEU A 1 156 ? 3.246 12.137 9.970 1.00 88.06 156 LEU A N 1
ATOM 1102 C CA . LEU A 1 156 ? 1.905 12.680 9.730 1.00 88.06 156 LEU A CA 1
ATOM 1103 C C . LEU A 1 156 ? 0.919 11.592 9.288 1.00 88.06 156 LEU A C 1
ATOM 1105 O O . LEU A 1 156 ? -0.188 11.519 9.827 1.00 88.06 156 LEU A O 1
ATOM 1109 N N . VAL A 1 157 ? 1.320 10.717 8.361 1.00 86.50 157 VAL A N 1
ATOM 1110 C CA . VAL A 1 157 ? 0.477 9.611 7.869 1.00 86.50 157 VAL A CA 1
ATOM 1111 C C . VAL A 1 157 ? 0.186 8.593 8.977 1.00 86.50 157 VAL A C 1
ATOM 1113 O O . VAL A 1 157 ? -0.967 8.182 9.157 1.00 86.50 157 VAL A O 1
ATOM 1116 N N . ILE A 1 158 ? 1.198 8.214 9.762 1.00 86.00 158 ILE A N 1
ATOM 1117 C CA . ILE A 1 158 ? 1.036 7.287 10.893 1.00 86.00 158 ILE A CA 1
ATOM 1118 C C . ILE A 1 158 ? 0.143 7.917 11.969 1.00 86.00 158 ILE A C 1
ATOM 1120 O O . ILE A 1 158 ? -0.820 7.292 12.420 1.00 86.00 158 ILE A O 1
ATOM 1124 N N . GLY A 1 159 ? 0.406 9.172 12.346 1.00 86.56 159 GLY A N 1
ATOM 1125 C CA . GLY A 1 159 ? -0.391 9.909 13.327 1.00 86.56 159 GLY A CA 1
ATOM 1126 C C . GLY A 1 159 ? -1.858 10.030 12.912 1.00 86.56 159 GLY A C 1
ATOM 1127 O O . GLY A 1 159 ? -2.752 9.749 13.715 1.00 86.56 159 GLY A O 1
ATOM 1128 N N . ALA A 1 160 ? -2.111 10.351 11.640 1.00 85.81 160 ALA A N 1
ATOM 1129 C CA . ALA A 1 160 ? -3.450 10.385 11.062 1.00 85.81 160 ALA A CA 1
ATOM 1130 C C . ALA A 1 160 ? -4.150 9.020 11.114 1.00 85.81 160 ALA A C 1
ATOM 1132 O O . ALA A 1 160 ? -5.316 8.934 11.508 1.00 85.81 160 ALA A O 1
ATOM 1133 N N . SER A 1 161 ? -3.432 7.950 10.769 1.00 81.44 161 SER A N 1
ATOM 1134 C CA . SER A 1 161 ? -3.957 6.580 10.776 1.00 81.44 161 SER A CA 1
ATOM 1135 C C . SER A 1 161 ? -4.354 6.143 12.186 1.00 81.44 161 SER A C 1
ATOM 1137 O O . SER A 1 161 ? -5.484 5.699 12.412 1.00 81.44 161 SER A O 1
ATOM 1139 N N . ILE A 1 162 ? -3.471 6.354 13.165 1.00 82.56 162 ILE A N 1
ATOM 1140 C CA . ILE A 1 162 ? -3.732 6.054 14.576 1.00 82.56 162 ILE A CA 1
ATOM 1141 C C . ILE A 1 162 ? -4.908 6.893 15.103 1.00 82.56 162 ILE A C 1
ATOM 1143 O O . ILE A 1 162 ? -5.810 6.357 15.759 1.00 82.56 162 ILE A O 1
ATOM 1147 N N . GLY A 1 163 ? -4.930 8.194 14.800 1.00 82.88 163 GLY A N 1
ATOM 1148 C CA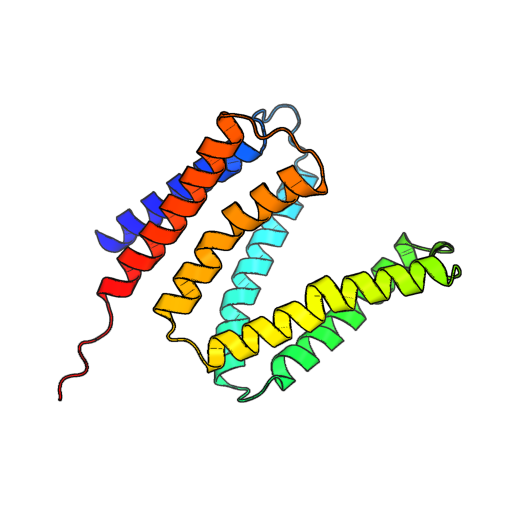 . GLY A 1 163 ? -6.005 9.110 15.184 1.00 82.88 163 GLY A CA 1
ATOM 1149 C C . GLY A 1 163 ? -7.370 8.679 14.640 1.00 82.88 163 GLY A C 1
ATOM 1150 O O . GLY A 1 163 ? -8.346 8.621 15.394 1.00 82.88 163 GLY A O 1
ATOM 1151 N N . ALA A 1 164 ? -7.424 8.278 13.367 1.00 80.69 164 ALA A N 1
ATOM 1152 C CA . ALA A 1 164 ? -8.633 7.792 12.704 1.00 80.69 164 ALA A CA 1
ATOM 1153 C C . ALA A 1 164 ? -9.113 6.423 13.220 1.00 80.69 164 ALA A C 1
ATOM 1155 O O . ALA A 1 164 ? -10.308 6.118 13.160 1.00 80.69 164 ALA A O 1
ATOM 1156 N N . VAL A 1 165 ? -8.212 5.559 13.698 1.00 76.00 165 VAL A N 1
ATOM 1157 C CA . VAL A 1 165 ? -8.585 4.280 14.332 1.00 76.00 165 VAL A CA 1
ATOM 1158 C C . VAL A 1 165 ? -9.135 4.525 15.739 1.00 76.00 165 VAL A C 1
ATOM 1160 O O . VAL A 1 165 ? -10.203 4.011 16.086 1.00 76.00 165 VAL A O 1
ATOM 1163 N N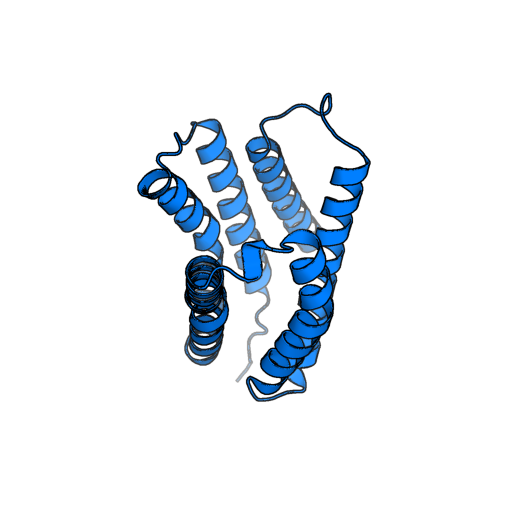 . ARG A 1 166 ? -8.469 5.362 16.543 1.00 79.31 166 ARG A N 1
ATOM 1164 C CA . ARG A 1 166 ? -8.908 5.679 17.914 1.00 79.31 166 ARG A CA 1
ATOM 1165 C C . ARG A 1 166 ? -10.237 6.435 17.944 1.00 79.31 166 ARG A C 1
ATOM 1167 O O . ARG A 1 166 ? -11.088 6.114 18.772 1.00 79.31 166 ARG A O 1
ATOM 1174 N N . SER A 1 167 ? -10.467 7.360 17.008 1.00 79.12 167 SER A N 1
ATOM 1175 C CA . SER A 1 167 ? -11.748 8.074 16.888 1.00 79.12 167 SER A CA 1
ATOM 1176 C C . SER A 1 167 ? -12.920 7.153 16.513 1.00 79.12 167 SER A C 1
ATOM 1178 O O . SER A 1 167 ? -14.064 7.435 16.880 1.00 79.12 167 SER A O 1
ATOM 1180 N N . ARG A 1 168 ? -12.648 6.037 15.819 1.00 66.31 168 ARG A N 1
ATOM 1181 C CA . ARG A 1 168 ? -13.632 4.997 15.473 1.00 66.31 168 ARG A CA 1
ATOM 1182 C C . ARG A 1 168 ? -13.882 3.997 16.607 1.00 66.31 168 ARG A C 1
ATOM 1184 O O . ARG A 1 168 ? -15.021 3.565 16.779 1.00 66.31 168 ARG A O 1
ATOM 1191 N N . SER A 1 169 ? -12.859 3.661 17.397 1.00 56.53 169 SER A N 1
ATOM 1192 C CA . SER A 1 169 ? -12.944 2.687 18.503 1.00 56.53 169 SER A CA 1
ATOM 1193 C C . SER A 1 169 ? -13.834 3.142 19.673 1.00 56.53 169 SER A C 1
ATOM 1195 O O . SER A 1 169 ? -14.474 2.318 20.322 1.00 56.53 169 SER A O 1
ATOM 1197 N N . GLY A 1 170 ? -14.013 4.454 19.879 1.00 51.31 170 GLY A N 1
ATOM 1198 C CA . GLY A 1 170 ? -14.978 5.022 20.844 1.00 51.31 170 GLY A CA 1
ATOM 1199 C C . GLY A 1 170 ? -16.466 4.808 20.495 1.00 51.31 170 GLY A C 1
ATOM 1200 O O . GLY A 1 170 ? -17.313 5.628 20.859 1.00 51.31 170 GLY A O 1
ATOM 1201 N N . SER A 1 171 ? -16.780 3.772 19.713 1.00 46.47 171 SER A N 1
ATOM 1202 C CA . SER A 1 171 ? -18.116 3.384 19.240 1.00 46.47 171 SER A CA 1
ATOM 1203 C C . SER A 1 171 ? -18.348 1.867 19.273 1.00 46.47 171 SER A C 1
ATOM 1205 O O . SER A 1 171 ? -19.304 1.403 18.656 1.00 46.47 171 SER A O 1
ATOM 1207 N N . ALA A 1 172 ? -17.523 1.074 19.971 1.00 39.12 172 ALA A N 1
ATOM 1208 C CA . ALA A 1 172 ? -17.950 -0.286 20.296 1.00 39.12 172 ALA A CA 1
ATOM 1209 C C . ALA A 1 172 ? -19.252 -0.172 21.116 1.00 39.12 172 ALA A C 1
ATOM 1211 O O . ALA A 1 172 ? -19.231 0.480 22.165 1.00 39.12 172 ALA A O 1
ATOM 1212 N N . PRO A 1 173 ? -20.390 -0.725 20.649 1.00 39.28 173 PRO A N 1
ATOM 1213 C CA . PRO A 1 173 ? -21.571 -0.786 21.484 1.00 39.28 173 PRO A CA 1
ATOM 1214 C C . PRO A 1 173 ? -21.160 -1.566 22.723 1.00 39.28 173 PRO A C 1
ATOM 1216 O O . PRO A 1 173 ? -20.626 -2.674 22.616 1.00 39.28 173 PRO A O 1
ATOM 1219 N N . ARG A 1 174 ? -21.357 -0.954 23.891 1.00 40.81 174 ARG A N 1
ATOM 1220 C CA . ARG A 1 174 ? -21.332 -1.649 25.170 1.00 40.81 174 ARG A CA 1
ATOM 1221 C C . ARG A 1 174 ? -22.292 -2.825 24.982 1.00 40.81 174 ARG A C 1
ATOM 1223 O O . ARG A 1 174 ? -23.491 -2.608 24.855 1.00 40.81 174 ARG A O 1
ATOM 1230 N N . ARG A 1 175 ? -21.765 -4.042 24.811 1.00 42.91 175 ARG A N 1
ATOM 1231 C CA . ARG A 1 175 ? -22.579 -5.250 24.938 1.00 42.91 175 ARG A CA 1
ATOM 1232 C C . ARG A 1 175 ? -23.004 -5.249 26.398 1.00 42.91 175 ARG A C 1
ATOM 1234 O O . ARG A 1 175 ? -22.202 -5.562 27.272 1.00 42.91 175 ARG A O 1
ATOM 1241 N N . GLU A 1 176 ? -24.190 -4.716 26.648 1.00 39.53 176 GLU A N 1
ATOM 1242 C CA . GLU A 1 176 ? -24.866 -4.875 27.921 1.00 39.53 176 GLU A CA 1
ATOM 1243 C C . GLU A 1 176 ? -25.194 -6.363 28.073 1.00 39.53 176 GLU A C 1
ATOM 1245 O O . GLU A 1 176 ? -25.776 -6.947 27.161 1.00 39.53 176 GLU A O 1
ATOM 1250 N N . ALA A 1 177 ? -24.671 -6.906 29.179 1.00 36.53 177 ALA A N 1
ATOM 1251 C CA . ALA A 1 177 ? -24.967 -8.148 29.903 1.00 36.53 177 ALA A CA 1
ATOM 1252 C C . ALA A 1 177 ? -25.502 -9.354 29.114 1.00 36.53 177 ALA A C 1
ATOM 1254 O O . ALA A 1 177 ? -26.686 -9.350 28.719 1.00 36.53 177 ALA A O 1
#

Sequence (177 aa):
AS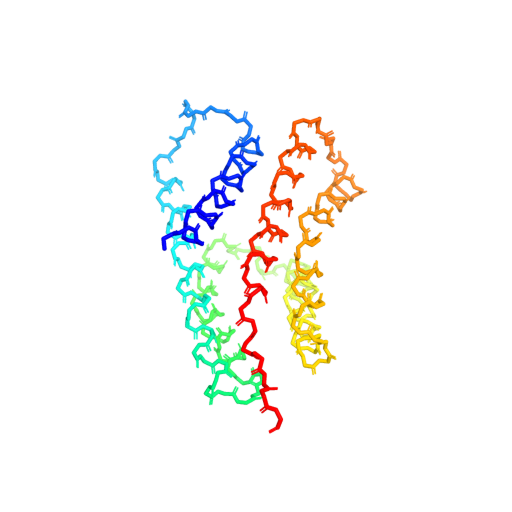RRLINVLWAGLALVGVVLLGGGGFDRLDPVGAAFALGAGAMWAAYIVFSARTGRRFPQADGLALAMVVAAVLSLPLGIIESGAKLTVPSTVALGAAVAVLSSVLPYTLELMALRRLPAPTFAVMMSLEPAIAAGAGFLILDQALSTTDALAIALVIGASIGAVRSRSGSAPRREA

Secondary structure (DSSP, 8-state):
-HHHHHHHHHHHHHHHHHHHHTTS-STT--HHHHHHHHHHHHHHHHHHHHHHHHTTT-SSTHHHHHHHHHHHHHHHHHHHHHHGGGGGSHHHHHHHHHHHIIIIIHHHHHHHHHHHHS-HHHHHHHHHTHHHHHHHHHHHHH-----HHHHHHHHHHHHHHHHHHHHHHTT------